Protein AF-A0A1Y1L2H7-F1 (afdb_monomer_lite)

Sequence (114 aa):
RKARRDLREGLISVVTSLERGVGPYYSTALYLPEKDSYVPPSQRTEDGQAEYGYRCRLRLGNHSTRIDTWSLLSRVNMMKILFRGGLQHHVFANPVVMECLEDAHWGEEQAAAA

Organism: Photinus pyralis (NCBI:txid7054)

Foldseek 3Di:
DVVVVVVVQQVVQVVCCVVPVWAGPFFQDFDDDDVPDDDDPVQADPVRTGTPTFDDWDDQPQWIFTDTHPQLVVLVVVLCVVQPNNLSVCCVPPVVNVVSNVVTDTDRPPPPDD

Secondary structure (DSSP, 8-state):
-HHHHHHHHHHHHHHHHHHHS--TTEEEEEP-PPTTPPPPGGGB-TTS-BEEEE--EEEETTEEEE--SHHHHHHHHHHHHHHGGGHHHHTTT-HHHHHTTTT---B-------

Structure (mmCIF, N/CA/C/O backbone):
data_AF-A0A1Y1L2H7-F1
#
_entry.id   AF-A0A1Y1L2H7-F1
#
loop_
_atom_site.group_PDB
_atom_site.id
_atom_site.type_symbol
_atom_site.label_atom_id
_atom_site.label_alt_id
_atom_site.label_comp_id
_atom_site.label_asym_id
_atom_site.label_entity_id
_atom_site.label_seq_id
_atom_site.pdbx_PDB_ins_code
_atom_site.Cartn_x
_atom_site.Cartn_y
_atom_site.Cartn_z
_atom_site.occupancy
_atom_site.B_iso_or_equiv
_atom_site.auth_seq_id
_atom_site.auth_comp_id
_atom_site.auth_asym_id
_atom_site.auth_atom_id
_atom_site.pdbx_PDB_model_num
ATOM 1 N N . ARG A 1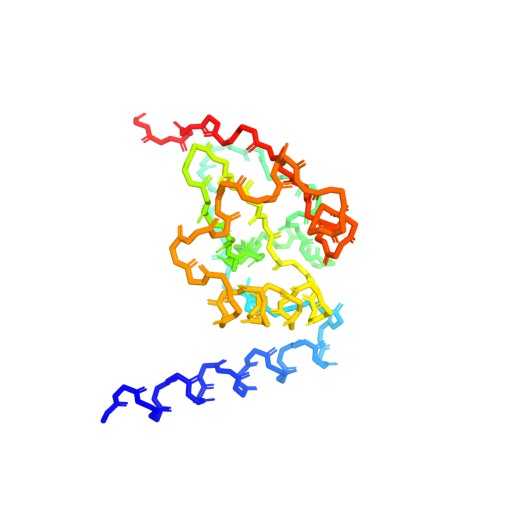 1 ? 15.457 9.560 15.158 1.00 87.12 1 ARG A N 1
ATOM 2 C CA . ARG A 1 1 ? 14.028 9.896 15.415 1.00 87.12 1 ARG A CA 1
ATOM 3 C C . ARG A 1 1 ? 13.107 9.346 14.322 1.00 87.12 1 ARG A C 1
ATOM 5 O O . ARG A 1 1 ? 12.230 8.573 14.671 1.00 87.12 1 ARG A O 1
ATOM 12 N N . LYS A 1 2 ? 13.347 9.656 13.037 1.00 94.56 2 LYS A N 1
ATOM 13 C CA . LYS A 1 2 ? 12.548 9.173 11.890 1.00 94.56 2 LYS A CA 1
ATOM 14 C C . LYS A 1 2 ? 12.344 7.646 11.859 1.00 94.56 2 LYS A C 1
ATOM 16 O O . LYS A 1 2 ? 11.214 7.209 11.978 1.00 94.56 2 LYS A O 1
ATOM 21 N N . ALA A 1 3 ? 13.420 6.851 11.874 1.00 95.56 3 ALA A N 1
ATOM 22 C CA . ALA A 1 3 ? 13.324 5.383 11.815 1.00 95.56 3 ALA A CA 1
ATOM 23 C C . ALA A 1 3 ? 12.424 4.759 12.903 1.00 95.56 3 ALA A C 1
ATOM 25 O O . ALA A 1 3 ? 11.663 3.841 12.633 1.00 95.56 3 ALA A O 1
ATOM 26 N N . ARG A 1 4 ? 12.465 5.291 14.133 1.00 96.88 4 ARG A N 1
ATOM 27 C CA . ARG A 1 4 ? 11.603 4.823 15.230 1.00 96.88 4 ARG A CA 1
ATOM 28 C C . ARG A 1 4 ? 10.131 5.158 14.986 1.00 96.88 4 ARG A C 1
ATOM 30 O O . ARG A 1 4 ? 9.269 4.358 15.327 1.00 96.88 4 ARG A O 1
ATOM 37 N N . ARG A 1 5 ? 9.849 6.346 14.441 1.00 96.38 5 ARG A N 1
ATOM 38 C CA . ARG A 1 5 ? 8.488 6.764 14.091 1.00 96.38 5 ARG A CA 1
ATOM 39 C C . ARG A 1 5 ? 7.933 5.875 12.984 1.00 96.38 5 ARG A C 1
ATOM 41 O O . ARG A 1 5 ? 6.846 5.348 13.158 1.00 96.38 5 ARG A O 1
ATOM 48 N N . ASP A 1 6 ? 8.709 5.666 11.927 1.00 94.06 6 ASP A N 1
ATOM 49 C CA . ASP A 1 6 ? 8.297 4.868 10.772 1.00 94.06 6 ASP A CA 1
ATOM 50 C C . ASP A 1 6 ? 8.072 3.395 11.182 1.00 94.06 6 ASP A C 1
ATOM 52 O O . ASP A 1 6 ? 7.071 2.792 10.806 1.00 94.06 6 ASP A O 1
ATOM 56 N N . LEU A 1 7 ? 8.934 2.840 12.050 1.00 96.69 7 LEU A N 1
ATOM 57 C CA . LEU A 1 7 ? 8.733 1.510 12.641 1.00 96.69 7 LEU A CA 1
ATOM 58 C C . LEU A 1 7 ? 7.450 1.441 13.477 1.00 96.69 7 LEU A C 1
ATOM 60 O O . LEU A 1 7 ? 6.667 0.509 13.324 1.00 96.69 7 LEU A O 1
ATOM 64 N N . ARG A 1 8 ? 7.225 2.419 14.364 1.00 97.25 8 ARG A N 1
ATOM 65 C CA . ARG A 1 8 ? 6.011 2.475 15.190 1.00 97.25 8 ARG A CA 1
ATOM 66 C C . ARG A 1 8 ? 4.757 2.551 14.320 1.00 97.25 8 ARG A C 1
ATOM 68 O O . ARG A 1 8 ? 3.793 1.855 14.605 1.00 97.25 8 ARG A O 1
ATOM 75 N N . GLU A 1 9 ? 4.770 3.386 13.288 1.00 94.94 9 GLU A N 1
ATOM 76 C CA . GLU A 1 9 ? 3.658 3.537 12.349 1.00 94.94 9 GLU A CA 1
ATOM 77 C C . GLU A 1 9 ? 3.382 2.230 11.593 1.00 94.94 9 GLU A C 1
ATOM 79 O O . GLU A 1 9 ? 2.234 1.801 11.510 1.00 94.94 9 GLU A O 1
ATOM 84 N N . GLY A 1 10 ? 4.435 1.546 11.133 1.00 95.56 10 GLY A N 1
ATOM 85 C CA . GLY A 1 10 ? 4.322 0.227 10.511 1.00 95.56 10 GLY A CA 1
ATOM 86 C C . GLY A 1 10 ? 3.730 -0.824 11.452 1.00 95.56 10 GLY A C 1
ATOM 87 O O . GLY A 1 10 ? 2.807 -1.534 11.067 1.00 95.56 10 GLY A O 1
ATOM 88 N N . LEU A 1 11 ? 4.195 -0.893 12.703 1.00 97.88 11 LEU A N 1
ATOM 89 C CA . LEU A 1 11 ? 3.661 -1.839 13.690 1.00 97.88 11 LEU A CA 1
ATOM 90 C C . LEU A 1 11 ? 2.194 -1.554 14.037 1.00 97.88 11 LEU A C 1
ATOM 92 O O . LEU A 1 11 ? 1.406 -2.491 14.103 1.00 97.88 11 LEU A O 1
ATOM 96 N N . ILE A 1 12 ? 1.809 -0.282 14.197 1.00 97.06 12 ILE A N 1
ATOM 97 C CA . ILE A 1 12 ? 0.401 0.105 14.397 1.00 97.06 12 ILE A CA 1
ATOM 98 C C . ILE A 1 12 ? -0.438 -0.351 13.204 1.00 97.06 12 ILE A C 1
ATOM 100 O O . ILE A 1 12 ? -1.466 -0.988 13.393 1.00 97.06 12 ILE A O 1
ATOM 104 N N . SER A 1 13 ? 0.029 -0.093 11.980 1.00 96.88 13 SER A N 1
ATOM 105 C CA . SER A 1 13 ? -0.659 -0.532 10.767 1.00 96.88 13 SER A CA 1
ATOM 106 C C . SER A 1 13 ? -0.856 -2.050 10.722 1.00 96.88 13 SER A C 1
ATOM 108 O O . SER A 1 13 ? -1.915 -2.507 10.295 1.00 96.88 13 SER A O 1
ATOM 110 N N . VAL A 1 14 ? 0.152 -2.833 11.122 1.00 97.62 14 VAL A N 1
ATOM 111 C CA . VAL A 1 14 ? 0.055 -4.301 11.182 1.00 97.62 14 VAL A CA 1
ATOM 112 C C . VAL A 1 14 ? -0.987 -4.728 12.210 1.00 97.62 14 VAL A C 1
ATOM 114 O O . VAL A 1 14 ? -1.859 -5.522 11.876 1.00 97.62 14 VAL A O 1
ATOM 117 N N . VAL A 1 15 ? -0.946 -4.172 13.424 1.00 98.12 15 VAL A N 1
ATOM 118 C CA . VAL A 1 15 ? -1.927 -4.478 14.478 1.00 98.12 15 VAL A CA 1
ATOM 119 C C . VAL A 1 15 ? -3.345 -4.159 14.006 1.00 98.12 15 VAL A C 1
ATOM 121 O O . VAL A 1 15 ? -4.198 -5.038 14.031 1.00 98.12 15 VAL A O 1
ATOM 124 N N . THR A 1 16 ? -3.580 -2.962 13.459 1.00 96.06 16 THR A N 1
ATOM 125 C CA . THR A 1 16 ? -4.893 -2.576 12.916 1.00 96.06 16 THR A CA 1
ATOM 126 C C . THR A 1 16 ? -5.361 -3.520 11.809 1.00 96.06 16 THR A C 1
ATOM 128 O O . THR A 1 16 ? -6.533 -3.881 11.771 1.00 96.06 16 THR A O 1
ATOM 131 N N . SER A 1 17 ? -4.459 -3.957 10.927 1.00 96.62 17 SER A N 1
ATOM 132 C CA . SER A 1 17 ? -4.797 -4.914 9.864 1.00 96.62 17 SER A CA 1
ATOM 133 C C . SER A 1 17 ? -5.249 -6.260 10.426 1.00 96.62 17 SER A C 1
ATOM 135 O O . SER A 1 17 ? -6.228 -6.826 9.948 1.00 96.62 17 SER A O 1
ATOM 137 N N . LEU A 1 18 ? -4.556 -6.755 11.456 1.00 97.50 18 LEU A N 1
ATOM 138 C CA . LEU A 1 18 ? -4.879 -8.021 12.116 1.00 97.50 18 LEU A CA 1
ATOM 139 C C . LEU A 1 18 ? -6.189 -7.942 12.908 1.00 97.50 18 LEU A C 1
ATOM 141 O O . LEU A 1 18 ? -6.962 -8.892 12.894 1.00 97.50 18 LEU A O 1
ATOM 145 N N . GLU A 1 19 ? -6.4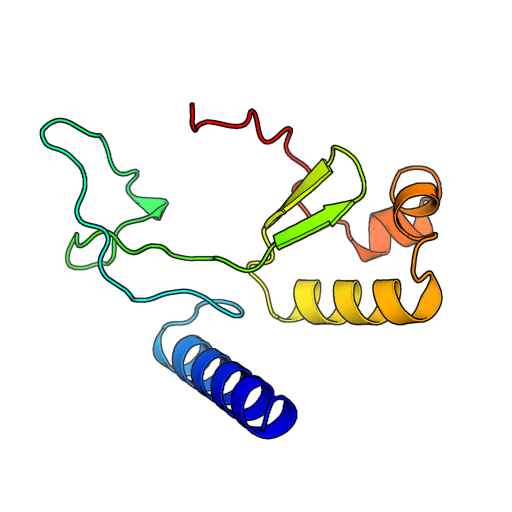52 -6.817 13.571 1.00 95.94 19 GLU A N 1
ATOM 146 C CA . GLU A 1 19 ? -7.662 -6.620 14.378 1.00 95.94 19 GLU A CA 1
ATOM 147 C C . GLU A 1 19 ? -8.914 -6.374 13.528 1.00 95.94 19 GLU A C 1
ATOM 149 O O . GLU A 1 19 ? -10.007 -6.777 13.915 1.00 95.94 19 GLU A O 1
ATOM 154 N N . ARG A 1 20 ? -8.772 -5.687 12.387 1.00 91.94 20 ARG A N 1
ATOM 155 C CA . ARG A 1 20 ? -9.908 -5.173 11.599 1.00 91.94 20 ARG A CA 1
ATOM 156 C C . ARG A 1 20 ? -10.060 -5.820 10.223 1.00 91.94 20 ARG A C 1
ATOM 158 O O . ARG A 1 20 ? -10.996 -5.481 9.510 1.00 91.94 20 ARG A O 1
ATOM 165 N N . GLY A 1 21 ? -9.145 -6.701 9.817 1.00 93.25 21 GLY A N 1
ATOM 166 C CA . GLY A 1 21 ? -9.178 -7.334 8.493 1.00 93.25 21 GLY A CA 1
ATOM 167 C C . GLY A 1 21 ? -8.945 -6.360 7.330 1.00 93.25 21 GLY A C 1
ATOM 168 O O . GLY A 1 21 ? -9.399 -6.603 6.216 1.00 93.25 21 GLY A O 1
ATOM 169 N N . VAL A 1 22 ? -8.256 -5.246 7.584 1.00 94.25 22 VAL A N 1
ATOM 170 C CA . VAL A 1 22 ? -7.950 -4.202 6.591 1.00 94.25 22 VAL A CA 1
ATOM 171 C C . VAL A 1 22 ? -6.501 -4.296 6.115 1.00 94.25 22 VAL A C 1
ATOM 173 O O . VAL A 1 22 ? -5.661 -4.940 6.738 1.00 94.25 22 VAL A O 1
ATOM 176 N N . GLY A 1 23 ? -6.186 -3.654 4.994 1.00 94.75 23 GLY A N 1
ATOM 177 C CA . GLY A 1 23 ? -4.815 -3.549 4.500 1.00 94.75 23 GLY A CA 1
ATOM 178 C C . GLY A 1 23 ? -3.962 -2.455 5.163 1.00 94.75 23 GLY A C 1
ATOM 179 O O . GLY A 1 23 ? -4.346 -1.843 6.163 1.00 94.75 23 GLY A O 1
ATOM 180 N N . PRO A 1 24 ? -2.779 -2.178 4.591 1.00 96.38 24 PRO A N 1
ATOM 181 C CA . PRO A 1 24 ? -1.778 -1.328 5.211 1.00 96.38 24 PRO A CA 1
ATOM 182 C C . PRO A 1 24 ? -2.213 0.139 5.297 1.00 96.38 24 PRO A C 1
ATOM 184 O O . PRO A 1 24 ? -2.803 0.706 4.378 1.00 96.38 24 PRO A O 1
ATOM 187 N N . TYR A 1 25 ? -1.841 0.777 6.405 1.00 95.56 25 TYR A N 1
ATOM 188 C CA . TYR A 1 25 ? -2.091 2.175 6.748 1.00 95.56 25 TYR A CA 1
ATOM 189 C C . TYR A 1 25 ? -3.562 2.593 6.611 1.00 95.56 25 TYR A C 1
ATOM 191 O O . TYR A 1 25 ? -3.865 3.745 6.281 1.00 95.56 25 TYR A O 1
ATOM 199 N N . TYR A 1 26 ? -4.480 1.660 6.864 1.00 94.50 26 TYR A N 1
ATOM 200 C CA . TYR A 1 26 ? -5.886 1.979 7.036 1.00 94.50 26 TYR A CA 1
ATOM 201 C C . TYR A 1 26 ? -6.067 2.841 8.293 1.00 94.50 26 TYR A C 1
ATOM 203 O O . TYR A 1 26 ? -5.560 2.526 9.370 1.00 94.50 26 TYR A O 1
ATOM 211 N N . SER A 1 27 ? -6.764 3.962 8.151 1.00 92.38 27 SER A N 1
ATOM 212 C CA . SER A 1 27 ? -6.997 4.922 9.218 1.00 92.38 27 SER A CA 1
ATOM 213 C C . SER A 1 27 ? -8.378 4.719 9.822 1.00 92.38 27 SER A C 1
ATOM 215 O O . SER A 1 27 ? -9.384 5.006 9.184 1.00 92.38 27 SER A O 1
ATOM 217 N N . THR A 1 28 ? -8.398 4.308 11.087 1.00 91.62 28 THR A N 1
ATOM 218 C CA . THR A 1 28 ? -9.603 4.186 11.927 1.00 91.62 28 THR A CA 1
ATOM 219 C C . THR A 1 28 ? -10.030 5.514 12.559 1.00 91.62 28 THR A C 1
ATOM 221 O O . THR A 1 28 ? -10.903 5.558 13.421 1.00 91.62 28 THR A O 1
ATOM 224 N N . ALA A 1 29 ? -9.381 6.622 12.186 1.00 90.94 29 ALA A N 1
ATOM 225 C CA . ALA A 1 29 ? -9.777 7.933 12.671 1.00 90.94 29 ALA A CA 1
ATOM 226 C C . ALA A 1 29 ? -11.155 8.277 12.099 1.00 90.94 29 ALA A C 1
ATOM 228 O O . ALA A 1 29 ? -11.371 8.164 10.889 1.00 90.94 29 ALA A O 1
ATOM 229 N N . LEU A 1 30 ? -12.055 8.715 12.978 1.00 89.44 30 LEU A N 1
ATOM 230 C CA . LEU A 1 30 ? -13.398 9.104 12.583 1.00 89.44 30 LEU A CA 1
ATOM 231 C C . LEU A 1 30 ? -13.345 10.324 11.666 1.00 89.44 30 LEU A C 1
ATOM 233 O O . LEU A 1 30 ? -12.690 11.329 11.958 1.00 89.44 30 LEU A O 1
ATOM 237 N N . TYR A 1 31 ? -14.047 10.210 10.550 1.00 83.94 31 TYR A N 1
ATOM 238 C CA . TYR A 1 31 ? -14.321 11.299 9.638 1.00 83.94 31 TYR A CA 1
ATOM 239 C C . TYR A 1 31 ? -15.653 11.929 10.047 1.00 83.94 31 TYR A C 1
ATOM 241 O O . TYR A 1 31 ? -16.672 11.243 10.115 1.00 83.94 31 TYR A O 1
ATOM 249 N N . LEU A 1 32 ? -15.646 13.228 10.351 1.00 85.06 32 LEU A N 1
ATOM 250 C CA . LEU A 1 32 ? -16.877 13.988 10.551 1.00 85.06 32 LEU A CA 1
ATOM 251 C C . LEU A 1 32 ? -17.280 14.602 9.206 1.00 85.06 32 LEU A C 1
ATOM 253 O O . LEU A 1 32 ? -16.651 15.582 8.801 1.00 85.06 32 LEU A O 1
ATOM 257 N N . PRO A 1 33 ? -18.276 14.033 8.500 1.00 80.75 33 PRO A N 1
ATOM 258 C CA . PRO A 1 33 ? -18.783 14.634 7.277 1.00 80.75 33 PRO A CA 1
ATOM 259 C C . PRO A 1 33 ? -19.327 16.036 7.548 1.00 80.75 33 PRO A C 1
ATOM 261 O O . PRO A 1 33 ? -19.938 16.291 8.590 1.00 80.75 33 PRO A O 1
ATOM 264 N N . GLU A 1 34 ? -19.141 16.941 6.588 1.00 84.50 34 GLU A N 1
ATOM 265 C CA . GLU A 1 34 ? -19.842 18.222 6.598 1.00 84.50 34 GLU A CA 1
ATOM 266 C C . GLU A 1 34 ? -21.355 17.992 6.567 1.00 84.50 34 GLU A C 1
ATOM 268 O O . GLU A 1 34 ? -21.840 16.966 6.069 1.00 84.50 34 GLU A O 1
ATOM 273 N N . LYS A 1 35 ? -22.108 18.955 7.109 1.00 77.94 35 LYS A N 1
ATOM 274 C CA . LYS A 1 35 ? -23.570 18.908 7.104 1.00 77.94 35 LYS A CA 1
ATOM 275 C C . LYS A 1 35 ? -24.053 18.715 5.658 1.00 77.94 35 LYS A C 1
ATOM 277 O O . LYS A 1 35 ? -23.625 19.443 4.772 1.00 77.94 35 LYS A O 1
ATOM 282 N N . ASP A 1 36 ? -24.907 17.714 5.447 1.00 79.50 36 ASP A N 1
ATOM 283 C CA . ASP A 1 36 ? -25.477 17.317 4.148 1.00 79.50 36 ASP A CA 1
ATOM 284 C C . ASP A 1 36 ? -24.511 16.634 3.150 1.00 79.50 36 ASP A C 1
ATOM 286 O O . ASP A 1 36 ? -24.895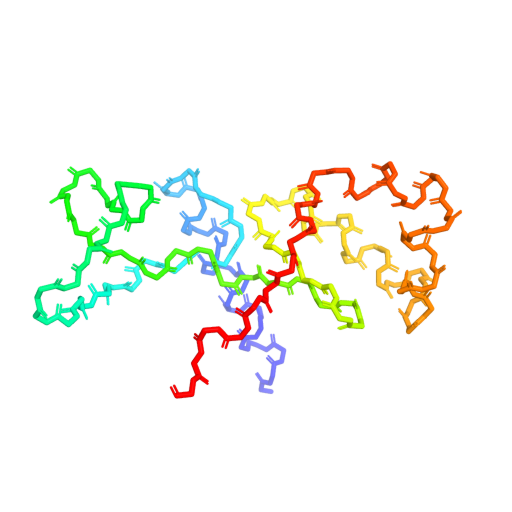 16.351 2.014 1.00 79.50 36 ASP A O 1
ATOM 290 N N . SER A 1 37 ? -23.287 16.275 3.562 1.00 82.69 37 SER A N 1
ATOM 291 C CA . SER A 1 37 ? -22.373 15.488 2.719 1.00 82.69 37 SER A CA 1
ATOM 292 C C . SER A 1 37 ? -22.660 13.978 2.779 1.00 82.69 37 SER A C 1
ATOM 294 O O . SER A 1 37 ? -22.887 13.387 3.839 1.00 82.69 37 SER A O 1
ATOM 296 N N . TYR A 1 38 ? -22.659 13.326 1.612 1.00 82.50 38 TYR A N 1
ATOM 297 C CA . TYR A 1 38 ? -22.872 11.883 1.501 1.00 82.50 38 TYR A CA 1
ATOM 298 C C . TYR A 1 38 ? -21.564 11.118 1.723 1.00 82.50 38 TYR A C 1
ATOM 300 O O . TYR A 1 38 ? -20.629 11.229 0.933 1.00 82.50 38 TYR A O 1
ATOM 308 N N . VAL A 1 39 ? -21.527 10.275 2.758 1.00 80.69 39 VAL A N 1
ATOM 309 C CA . VAL A 1 39 ? -20.455 9.285 2.942 1.00 80.69 39 VAL A CA 1
ATOM 310 C C . VAL A 1 39 ? -20.885 7.949 2.329 1.00 80.69 39 VAL A C 1
ATOM 312 O O . VAL A 1 39 ? -21.891 7.396 2.789 1.00 80.69 39 VAL A O 1
ATOM 315 N N . PRO A 1 40 ? -20.151 7.385 1.355 1.00 81.81 40 PRO A N 1
ATOM 316 C CA . PRO A 1 40 ? -20.447 6.069 0.794 1.00 81.81 40 PRO A CA 1
ATOM 317 C C . PRO A 1 40 ? -20.446 4.961 1.862 1.00 81.81 40 PRO A C 1
ATOM 319 O O . PRO A 1 40 ? -19.616 5.008 2.770 1.00 81.81 40 PRO A O 1
ATOM 322 N N . PRO A 1 41 ? -21.288 3.915 1.745 1.00 79.62 41 PRO A N 1
ATOM 323 C CA . PRO A 1 41 ? -21.273 2.769 2.658 1.00 79.62 41 PRO A CA 1
ATOM 324 C C . PRO A 1 41 ? -19.900 2.101 2.774 1.00 79.62 41 PRO A C 1
ATOM 326 O O . PRO A 1 41 ? -19.524 1.655 3.848 1.00 79.62 41 PRO A O 1
ATOM 329 N N . SER A 1 42 ? -19.111 2.108 1.697 1.00 73.75 42 SER A N 1
ATOM 330 C CA . SER A 1 42 ? -17.745 1.569 1.674 1.00 73.75 42 SER A CA 1
ATOM 331 C C . SER A 1 42 ? -16.744 2.332 2.554 1.00 73.75 42 SER A C 1
ATOM 333 O O . SER A 1 42 ? -15.611 1.885 2.702 1.00 73.75 42 SER A O 1
ATOM 335 N N . GLN A 1 43 ? -17.114 3.510 3.063 1.00 75.00 43 GLN A N 1
ATOM 336 C CA . GLN A 1 43 ? -16.313 4.325 3.986 1.00 75.00 43 GLN A CA 1
ATOM 337 C C . GLN A 1 43 ? -16.896 4.334 5.406 1.00 75.00 43 GLN A C 1
ATOM 339 O O . GLN A 1 43 ? -16.426 5.090 6.257 1.00 75.00 43 GLN A O 1
ATOM 344 N N . ARG A 1 44 ? -17.936 3.530 5.659 1.00 83.12 44 ARG A N 1
ATOM 345 C CA . ARG A 1 44 ? -18.581 3.412 6.965 1.00 83.12 44 ARG A CA 1
ATOM 346 C C . ARG A 1 44 ? -18.211 2.085 7.620 1.00 83.12 44 ARG A C 1
ATOM 348 O O . ARG A 1 44 ? -18.074 1.070 6.943 1.00 83.12 44 ARG A O 1
ATOM 355 N N . THR A 1 45 ? -18.068 2.105 8.936 1.00 83.38 45 THR A N 1
ATOM 356 C CA . THR A 1 45 ? -17.944 0.907 9.767 1.00 83.38 45 THR A CA 1
ATOM 357 C C . THR A 1 45 ? -19.287 0.189 9.894 1.00 83.38 45 THR A C 1
ATOM 359 O O . THR A 1 45 ? -20.328 0.720 9.500 1.00 83.38 45 THR A O 1
ATOM 362 N N . GLU A 1 46 ? -19.278 -1.008 10.486 1.00 81.19 46 GLU A N 1
ATOM 363 C CA . GLU A 1 46 ? -20.500 -1.754 10.826 1.00 81.19 46 GLU A CA 1
ATOM 364 C C . GLU A 1 46 ? -21.435 -0.946 11.742 1.00 81.19 46 GLU A C 1
ATOM 366 O O . GLU A 1 46 ? -22.652 -0.982 11.576 1.00 81.19 46 GLU A O 1
ATOM 371 N N . ASP A 1 47 ? -20.863 -0.118 12.622 1.00 83.75 47 ASP A N 1
ATOM 372 C CA . ASP A 1 47 ? -21.592 0.811 13.495 1.00 83.75 47 ASP A CA 1
ATOM 373 C C . ASP A 1 47 ? -22.103 2.070 12.761 1.00 83.75 47 ASP A C 1
ATOM 375 O O . ASP A 1 47 ? -22.673 2.977 13.369 1.00 83.75 47 ASP A O 1
ATOM 379 N N . GLY A 1 48 ? -21.868 2.173 11.450 1.00 82.56 48 GLY A N 1
ATOM 380 C CA . GLY A 1 48 ? -22.286 3.293 10.609 1.00 82.56 48 GLY A CA 1
ATOM 381 C C . GLY A 1 48 ? -21.405 4.542 10.710 1.00 82.56 48 GLY A C 1
ATOM 382 O O . GLY A 1 48 ? -21.728 5.557 10.087 1.00 82.56 48 GLY A O 1
ATOM 383 N N . GLN A 1 49 ? -20.297 4.492 11.454 1.00 85.94 49 GLN A N 1
ATOM 384 C CA . GLN A 1 49 ? -19.373 5.619 11.594 1.00 85.94 49 GLN A CA 1
ATOM 385 C C . GLN A 1 49 ? -18.468 5.739 10.369 1.00 85.94 49 GLN A C 1
ATOM 387 O O . GLN A 1 49 ? -17.967 4.741 9.862 1.00 85.94 49 GLN A O 1
ATOM 392 N N . ALA A 1 50 ? -18.235 6.959 9.892 1.00 88.38 50 ALA A N 1
ATOM 393 C CA . ALA A 1 50 ? -17.320 7.194 8.783 1.00 88.38 50 ALA A CA 1
ATOM 394 C C . ALA A 1 50 ? -15.864 7.209 9.268 1.00 88.38 50 ALA A C 1
ATOM 396 O O . ALA A 1 50 ? -15.552 7.841 10.277 1.00 88.38 50 ALA A O 1
ATOM 397 N N . GLU A 1 51 ? -14.965 6.570 8.527 1.00 91.00 51 GLU A N 1
ATOM 398 C CA . GLU A 1 51 ? -13.524 6.566 8.795 1.00 91.00 51 GLU A CA 1
ATOM 399 C C . GLU A 1 51 ? -12.752 7.116 7.590 1.00 91.00 51 GLU A C 1
ATOM 401 O O . GLU A 1 51 ? -13.189 7.004 6.445 1.00 91.00 51 GLU A O 1
ATOM 406 N N . TYR A 1 52 ? -11.562 7.678 7.827 1.00 88.81 52 TYR A N 1
ATOM 407 C CA . TYR A 1 52 ? -10.683 8.115 6.730 1.00 88.81 52 TYR A CA 1
ATOM 408 C C . TYR A 1 52 ? -10.244 6.960 5.813 1.00 88.81 52 TYR A C 1
ATOM 410 O O . TYR A 1 52 ? -9.916 7.187 4.647 1.00 88.81 52 TYR A O 1
ATOM 418 N N . GLY A 1 53 ? -10.196 5.732 6.334 1.00 91.38 53 GLY A N 1
ATOM 419 C CA . GLY A 1 53 ? -9.890 4.533 5.564 1.00 91.38 53 GLY A CA 1
ATOM 420 C C . GLY A 1 53 ? -8.463 4.497 5.012 1.00 91.38 53 GLY A C 1
ATOM 421 O O . GLY A 1 53 ? -7.513 4.951 5.651 1.00 91.38 53 GLY A O 1
ATOM 422 N N . TYR A 1 54 ? -8.277 3.911 3.830 1.00 91.31 54 TYR A N 1
ATOM 423 C CA . TYR A 1 54 ? -6.958 3.707 3.219 1.00 91.31 54 TYR A CA 1
ATOM 424 C C . TYR A 1 54 ? -6.276 5.017 2.801 1.00 91.31 54 TYR A C 1
ATOM 426 O O . TYR A 1 54 ? -6.713 5.698 1.870 1.00 91.31 54 TYR A O 1
ATOM 434 N N . ARG A 1 55 ? -5.139 5.326 3.439 1.00 87.44 55 ARG A N 1
ATOM 435 C CA . ARG A 1 55 ? -4.353 6.547 3.170 1.00 87.44 55 ARG A CA 1
ATOM 436 C C . ARG A 1 55 ? -3.089 6.306 2.350 1.00 87.44 55 ARG A C 1
ATOM 438 O O . ARG A 1 55 ? -2.510 7.258 1.827 1.00 87.44 55 ARG A O 1
ATOM 445 N N . CYS A 1 56 ? -2.645 5.056 2.238 1.00 92.38 56 CYS A N 1
ATOM 446 C CA . CYS A 1 56 ? -1.460 4.719 1.463 1.00 92.38 56 CYS A CA 1
ATOM 447 C C . CYS A 1 56 ? -1.754 4.871 -0.036 1.00 92.38 56 CYS A C 1
ATOM 449 O O . CYS A 1 56 ? -2.691 4.263 -0.556 1.00 92.38 56 CYS A O 1
ATOM 451 N N . ARG A 1 57 ? -0.959 5.687 -0.737 1.00 93.19 57 ARG A N 1
ATOM 452 C CA . ARG A 1 57 ? -1.073 5.890 -2.187 1.00 93.19 57 ARG A CA 1
ATOM 453 C C . ARG A 1 57 ? 0.286 5.778 -2.861 1.00 93.19 57 ARG A C 1
ATOM 455 O O . ARG A 1 57 ? 1.299 6.254 -2.344 1.00 93.19 57 ARG A O 1
ATOM 462 N N . LEU A 1 58 ? 0.295 5.188 -4.049 1.00 93.06 58 LEU A N 1
ATOM 463 C CA . LEU A 1 58 ? 1.401 5.282 -4.991 1.00 93.06 58 LEU A CA 1
ATOM 464 C C . LEU A 1 58 ? 1.064 6.370 -6.008 1.00 93.06 58 LEU A C 1
ATOM 466 O O . LEU A 1 58 ? 0.019 6.309 -6.645 1.00 93.06 58 LEU A O 1
ATOM 470 N N . ARG A 1 59 ? 1.955 7.353 -6.152 1.00 92.50 59 ARG A N 1
ATOM 471 C CA . ARG A 1 59 ? 1.870 8.397 -7.178 1.00 92.50 59 ARG A CA 1
ATOM 472 C C . ARG A 1 59 ? 3.015 8.224 -8.166 1.00 92.50 59 ARG A C 1
ATOM 474 O O . ARG A 1 59 ? 4.167 8.163 -7.736 1.00 92.50 59 ARG A O 1
ATOM 481 N N . LEU A 1 60 ? 2.688 8.133 -9.451 1.00 91.25 60 LEU A N 1
ATOM 482 C CA . LEU A 1 60 ? 3.622 8.025 -10.571 1.00 91.25 60 LEU A CA 1
ATOM 483 C C . LEU A 1 60 ? 3.171 9.002 -11.662 1.00 91.25 60 LEU A C 1
ATOM 485 O O . LEU A 1 60 ? 2.185 8.756 -12.354 1.00 91.25 60 LEU A O 1
ATOM 489 N N . GLY A 1 61 ? 3.869 10.133 -11.794 1.00 86.44 61 GLY A N 1
ATOM 490 C CA . GLY A 1 61 ? 3.432 11.225 -12.666 1.00 86.44 61 GLY A CA 1
ATOM 491 C C . GLY A 1 61 ? 2.019 11.708 -12.316 1.00 86.44 61 GLY A C 1
ATOM 492 O O . GLY A 1 61 ? 1.735 12.009 -11.157 1.00 86.44 61 GLY A O 1
ATOM 493 N N . ASN A 1 62 ? 1.141 11.736 -13.321 1.00 88.69 62 ASN A N 1
ATOM 494 C CA . ASN A 1 62 ? -0.263 12.142 -13.189 1.00 88.69 62 ASN A CA 1
ATOM 495 C C . ASN A 1 62 ? -1.187 11.008 -12.717 1.00 88.69 62 ASN A C 1
ATOM 497 O O . ASN A 1 62 ? -2.387 11.217 -12.574 1.00 88.69 62 ASN A O 1
ATOM 501 N N . HIS A 1 63 ? -0.645 9.813 -12.480 1.00 89.94 63 HIS A N 1
ATOM 502 C CA . HIS A 1 63 ? -1.421 8.658 -12.054 1.00 89.94 63 HIS A CA 1
ATOM 503 C C . HIS A 1 63 ? -1.243 8.408 -10.563 1.00 89.94 63 HIS A C 1
ATOM 505 O O . HIS A 1 63 ? -0.136 8.469 -10.011 1.00 89.94 63 HIS A O 1
ATOM 511 N N . SER A 1 64 ? -2.344 8.058 -9.911 1.00 92.19 64 SER A N 1
ATOM 512 C CA . SER A 1 64 ? -2.342 7.624 -8.525 1.00 92.19 64 SER A CA 1
ATOM 513 C C . SER A 1 64 ? -3.179 6.375 -8.358 1.00 92.19 64 SER A C 1
ATOM 515 O O . SER A 1 64 ? -4.254 6.250 -8.935 1.00 92.19 64 SER A O 1
ATOM 517 N N . THR A 1 6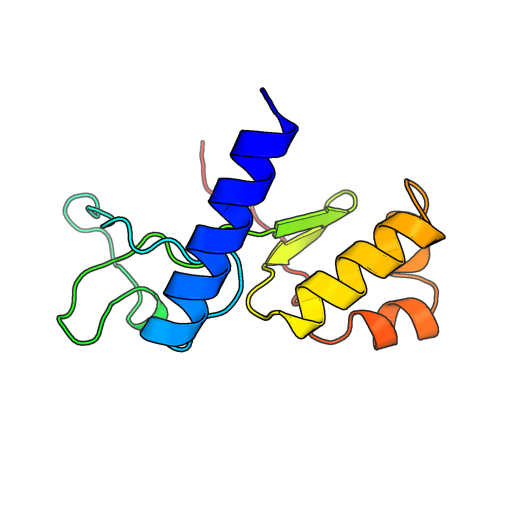5 ? -2.696 5.479 -7.512 1.00 93.50 65 THR A N 1
ATOM 518 C CA . THR A 1 65 ? -3.464 4.330 -7.046 1.00 93.50 65 THR A CA 1
ATOM 519 C C . THR A 1 65 ? -3.439 4.299 -5.529 1.00 93.50 65 THR A C 1
ATOM 521 O O . THR A 1 65 ? -2.438 4.640 -4.883 1.00 93.50 65 THR A O 1
ATOM 524 N N . ARG A 1 66 ? -4.547 3.852 -4.952 1.00 94.56 66 ARG A N 1
ATOM 525 C CA . ARG A 1 66 ? -4.620 3.463 -3.547 1.00 94.56 66 ARG A CA 1
ATOM 526 C C . ARG A 1 66 ? -3.873 2.146 -3.350 1.00 94.56 66 ARG A C 1
ATOM 528 O O . ARG A 1 66 ? -3.846 1.315 -4.251 1.00 94.56 66 ARG A O 1
ATOM 535 N N . ILE A 1 67 ? -3.257 1.977 -2.186 1.00 95.75 67 ILE A N 1
ATOM 536 C CA . ILE A 1 67 ? -2.681 0.704 -1.754 1.00 95.75 67 ILE A CA 1
ATOM 537 C C . ILE A 1 67 ? -3.513 0.215 -0.576 1.00 95.75 67 ILE A C 1
ATOM 539 O O . ILE A 1 67 ? -3.392 0.740 0.529 1.00 95.75 67 ILE A O 1
ATOM 543 N N . ASP A 1 68 ? -4.370 -0.765 -0.828 1.00 94.56 68 ASP A N 1
ATOM 544 C CA . ASP A 1 68 ? -5.304 -1.329 0.147 1.00 94.56 68 ASP A CA 1
ATOM 545 C C . ASP A 1 68 ? -5.011 -2.791 0.503 1.00 94.56 68 ASP A C 1
ATOM 547 O O . ASP A 1 68 ? -5.708 -3.367 1.331 1.00 94.56 68 ASP A O 1
ATOM 551 N N . THR A 1 69 ? -3.932 -3.376 -0.027 1.00 96.19 69 THR A N 1
ATOM 552 C CA . THR A 1 69 ? -3.456 -4.709 0.370 1.00 96.19 69 THR A CA 1
ATOM 553 C C . THR A 1 69 ? -1.964 -4.718 0.706 1.00 96.19 69 THR A C 1
ATOM 555 O O . THR A 1 69 ? -1.157 -3.961 0.156 1.00 96.19 69 THR A O 1
ATOM 558 N N . TRP A 1 70 ? -1.570 -5.614 1.618 1.00 96.69 70 TRP A N 1
ATOM 559 C CA . TRP A 1 70 ? -0.163 -5.823 1.992 1.00 96.69 70 TRP A CA 1
ATOM 560 C C . TRP A 1 70 ? 0.669 -6.415 0.848 1.00 96.69 70 TRP A C 1
ATOM 562 O O . TRP A 1 70 ? 1.859 -6.105 0.719 1.00 96.69 70 TRP A O 1
ATOM 572 N N . SER A 1 71 ? 0.035 -7.226 -0.005 1.00 97.06 71 SER A N 1
ATOM 573 C CA . SER A 1 71 ? 0.650 -7.776 -1.217 1.00 97.06 71 SER A CA 1
ATOM 574 C C . SER A 1 71 ? 1.017 -6.660 -2.198 1.00 97.06 71 SER A C 1
ATOM 576 O O . SER A 1 71 ? 2.178 -6.547 -2.601 1.00 97.06 71 SER A O 1
ATOM 578 N N . LEU A 1 72 ? 0.071 -5.761 -2.505 1.00 96.56 72 LEU A N 1
ATOM 579 C CA . LEU A 1 72 ? 0.327 -4.618 -3.380 1.00 96.56 72 LEU A CA 1
ATOM 580 C C . LEU A 1 72 ? 1.406 -3.700 -2.793 1.00 96.56 72 LEU A C 1
ATOM 582 O O . LEU A 1 72 ? 2.328 -3.321 -3.511 1.00 96.56 72 LEU A O 1
ATOM 586 N N . LEU A 1 73 ? 1.372 -3.405 -1.487 1.00 96.69 73 LEU A N 1
ATOM 587 C CA . LEU A 1 73 ? 2.420 -2.606 -0.839 1.00 96.69 73 LEU A CA 1
ATOM 588 C C . LEU A 1 73 ? 3.815 -3.223 -1.020 1.00 96.69 73 LEU A C 1
ATOM 590 O O . LEU A 1 73 ? 4.771 -2.513 -1.336 1.00 96.69 73 LEU A O 1
ATOM 594 N N . SER A 1 74 ? 3.934 -4.539 -0.839 1.00 96.94 74 SER A N 1
ATOM 595 C CA . SER A 1 74 ? 5.199 -5.264 -0.997 1.00 96.94 74 SER A CA 1
ATOM 596 C C . SER A 1 74 ? 5.722 -5.186 -2.432 1.00 96.94 74 SER A C 1
ATOM 598 O O . SER A 1 74 ? 6.882 -4.818 -2.639 1.00 96.94 74 SER A O 1
ATOM 600 N N . ARG A 1 75 ? 4.861 -5.448 -3.428 1.00 97.06 75 ARG A N 1
ATOM 601 C CA . ARG A 1 75 ? 5.212 -5.340 -4.856 1.00 97.06 75 ARG A CA 1
ATOM 602 C C . ARG A 1 75 ? 5.598 -3.910 -5.229 1.00 97.06 75 ARG A C 1
ATOM 604 O O . ARG A 1 75 ? 6.638 -3.699 -5.844 1.00 97.06 75 ARG A O 1
ATOM 611 N N . VAL A 1 76 ? 4.850 -2.907 -4.768 1.00 95.81 76 VAL A N 1
ATOM 612 C CA . VAL A 1 76 ? 5.177 -1.486 -4.975 1.00 95.81 76 VAL A CA 1
ATOM 613 C C . VAL A 1 76 ? 6.537 -1.125 -4.379 1.00 95.81 76 VAL A C 1
ATOM 615 O O . VAL A 1 76 ? 7.335 -0.454 -5.035 1.00 95.81 76 VAL A O 1
ATOM 618 N N . ASN A 1 77 ? 6.829 -1.557 -3.151 1.00 95.75 77 ASN A N 1
ATOM 619 C CA . ASN A 1 77 ? 8.116 -1.287 -2.511 1.00 95.75 77 ASN A CA 1
ATOM 620 C C . ASN A 1 77 ? 9.272 -1.947 -3.271 1.00 95.75 77 ASN A C 1
ATOM 622 O O . ASN A 1 77 ? 10.293 -1.299 -3.502 1.00 95.75 77 ASN A O 1
ATOM 626 N N . MET A 1 78 ? 9.093 -3.189 -3.725 1.00 96.62 78 MET A N 1
ATOM 627 C CA . MET A 1 78 ? 10.060 -3.880 -4.577 1.00 96.62 78 MET A CA 1
ATOM 628 C C . MET A 1 78 ? 10.303 -3.112 -5.884 1.00 96.62 78 MET A C 1
ATOM 630 O O . MET A 1 78 ? 11.447 -2.814 -6.224 1.00 96.62 78 MET A O 1
ATOM 634 N N . MET A 1 79 ? 9.239 -2.701 -6.575 1.00 95.69 79 MET A N 1
ATOM 635 C CA . MET A 1 79 ? 9.331 -1.952 -7.832 1.00 95.69 79 MET A CA 1
ATOM 636 C C . MET A 1 79 ? 10.008 -0.589 -7.653 1.00 95.69 79 MET A C 1
ATOM 638 O O . MET A 1 79 ? 10.824 -0.188 -8.483 1.00 95.69 79 MET A O 1
ATOM 642 N N . LYS A 1 80 ? 9.753 0.108 -6.538 1.00 94.38 80 LYS A N 1
ATOM 643 C CA . LYS A 1 80 ? 10.462 1.349 -6.187 1.00 94.38 80 LYS A CA 1
ATOM 644 C C . LYS A 1 80 ? 11.957 1.128 -5.964 1.00 94.38 80 LYS A C 1
ATOM 646 O O . LYS A 1 80 ? 12.746 2.005 -6.306 1.00 94.38 80 LYS A O 1
ATOM 651 N N . ILE A 1 81 ? 12.361 -0.010 -5.403 1.00 95.94 81 ILE A N 1
ATOM 652 C CA . ILE A 1 81 ? 13.780 -0.343 -5.211 1.00 95.94 81 ILE A CA 1
ATOM 653 C C . I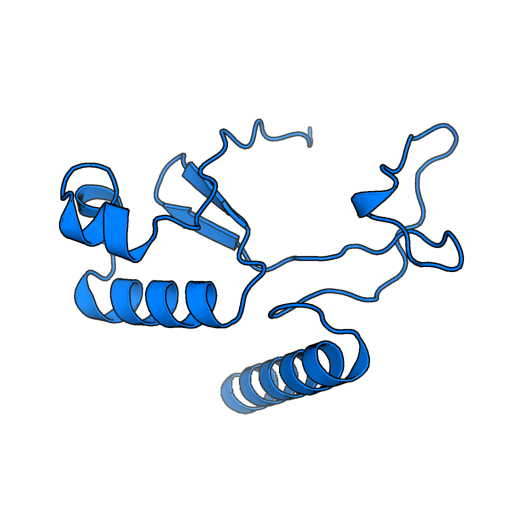LE A 1 81 ? 14.450 -0.625 -6.561 1.00 95.94 81 ILE A C 1
ATOM 655 O O . ILE A 1 81 ? 15.525 -0.082 -6.823 1.00 95.94 81 ILE A O 1
ATOM 659 N N . LEU A 1 82 ? 13.804 -1.428 -7.412 1.00 95.75 82 LEU A N 1
ATOM 660 C CA . LEU A 1 82 ? 14.336 -1.849 -8.712 1.00 95.75 82 LEU A CA 1
ATOM 661 C C . LEU A 1 82 ? 14.433 -0.689 -9.708 1.00 95.75 82 LEU A C 1
ATOM 663 O O . LEU A 1 82 ? 15.486 -0.465 -10.299 1.00 95.75 82 LEU A O 1
ATOM 667 N N . PHE A 1 83 ? 13.349 0.069 -9.874 1.00 94.50 83 PHE A N 1
ATOM 668 C CA . PHE A 1 83 ? 13.240 1.085 -10.923 1.00 94.50 83 PHE A CA 1
ATOM 669 C C . PHE A 1 83 ? 13.483 2.512 -10.425 1.00 94.50 83 PHE A C 1
ATOM 671 O O . PHE A 1 83 ? 13.731 3.408 -11.233 1.00 94.50 83 PHE A O 1
ATOM 678 N N . ARG A 1 84 ? 13.430 2.758 -9.108 1.00 91.25 84 ARG A N 1
ATOM 679 C CA . ARG A 1 84 ? 13.570 4.097 -8.507 1.00 91.25 84 ARG A CA 1
ATOM 680 C C . ARG A 1 84 ? 12.651 5.112 -9.205 1.00 91.25 84 ARG A C 1
ATOM 682 O O . ARG A 1 84 ? 11.457 4.861 -9.348 1.00 91.25 84 ARG A O 1
ATOM 689 N N . GLY A 1 85 ? 13.194 6.246 -9.657 1.00 87.38 85 GLY A N 1
ATOM 690 C CA . GLY A 1 85 ? 12.450 7.264 -10.410 1.00 87.38 85 GLY A CA 1
ATOM 691 C C . GLY A 1 85 ? 12.005 6.820 -11.809 1.00 87.38 85 GLY A C 1
ATOM 692 O O . GLY A 1 85 ? 11.141 7.457 -12.398 1.00 87.38 85 GLY A O 1
ATOM 693 N N . GLY A 1 86 ? 12.545 5.714 -12.330 1.00 92.38 86 GLY A N 1
ATOM 694 C CA . GLY A 1 86 ? 12.182 5.158 -13.632 1.00 92.38 86 GLY A CA 1
ATOM 695 C C . GLY A 1 86 ? 10.854 4.399 -13.645 1.00 92.38 86 GLY A C 1
ATOM 696 O O . GLY A 1 86 ? 10.326 4.142 -14.722 1.00 92.38 86 GLY A O 1
ATOM 697 N N . LEU A 1 87 ? 10.280 4.062 -12.480 1.00 94.00 87 LEU A N 1
ATOM 698 C CA . LEU A 1 87 ? 9.083 3.213 -12.401 1.00 94.00 87 LEU A CA 1
ATOM 699 C C . LEU A 1 87 ? 7.907 3.768 -13.220 1.00 94.00 87 LEU A C 1
ATOM 701 O O . LEU A 1 87 ? 7.222 3.009 -13.899 1.00 94.00 87 LEU A O 1
ATOM 705 N N . GLN A 1 88 ? 7.719 5.090 -13.216 1.00 91.94 88 GLN A N 1
ATOM 706 C CA . GLN A 1 88 ? 6.657 5.758 -13.976 1.00 91.94 88 GLN A CA 1
ATOM 707 C C . GLN A 1 88 ? 6.761 5.541 -15.495 1.00 91.94 88 GLN A C 1
ATOM 709 O O . GLN A 1 88 ? 5.745 5.525 -16.179 1.00 91.94 88 GLN A O 1
ATOM 714 N N . HIS A 1 89 ? 7.974 5.348 -16.024 1.00 92.81 89 HIS A N 1
ATOM 715 C CA . HIS A 1 89 ? 8.200 5.099 -17.449 1.00 92.81 89 HIS A CA 1
ATOM 716 C C . HIS A 1 89 ? 7.982 3.630 -17.821 1.00 92.81 89 HIS A C 1
ATOM 718 O O . HIS A 1 89 ? 7.767 3.321 -18.988 1.00 92.81 89 HIS A O 1
ATOM 724 N N . HIS A 1 90 ? 8.028 2.725 -16.839 1.00 94.38 90 HIS A N 1
ATOM 725 C CA . HIS A 1 90 ? 7.867 1.294 -17.066 1.00 94.38 90 HIS A CA 1
ATOM 726 C C . HIS A 1 90 ? 6.452 0.797 -16.799 1.00 94.38 90 HIS A C 1
ATOM 728 O O . HIS A 1 90 ? 5.977 -0.041 -17.553 1.00 94.38 90 HIS A O 1
ATOM 734 N N . VAL A 1 91 ? 5.765 1.298 -15.772 1.00 91.88 91 VAL A N 1
ATOM 735 C CA . VAL A 1 91 ? 4.466 0.744 -15.350 1.00 91.88 91 VAL A CA 1
ATOM 736 C C . VAL A 1 91 ? 3.392 0.791 -16.445 1.00 91.88 91 VAL A C 1
ATOM 738 O O . VAL A 1 91 ? 2.543 -0.091 -16.498 1.00 91.88 91 VAL A O 1
ATOM 741 N N . PHE A 1 92 ? 3.471 1.764 -17.360 1.00 89.75 92 PHE A N 1
ATOM 742 C CA . PHE A 1 92 ? 2.516 1.936 -18.463 1.00 89.75 92 PHE A CA 1
ATOM 743 C C . PHE A 1 92 ? 3.036 1.453 -19.828 1.00 89.75 92 PHE A C 1
ATOM 745 O O . PHE A 1 92 ? 2.328 1.575 -20.821 1.00 89.75 92 PHE A O 1
ATOM 752 N N . ALA A 1 93 ? 4.261 0.924 -19.898 1.00 91.94 93 ALA A N 1
ATOM 753 C CA . ALA A 1 93 ? 4.897 0.517 -21.158 1.00 91.94 93 ALA A CA 1
ATOM 754 C C . ALA A 1 93 ? 5.445 -0.918 -21.137 1.00 91.94 93 ALA A C 1
ATOM 756 O O . ALA A 1 93 ? 5.542 -1.561 -22.178 1.00 91.94 93 ALA A O 1
ATOM 757 N N . ASN A 1 94 ? 5.828 -1.423 -19.963 1.00 94.62 94 ASN A N 1
ATOM 758 C CA . ASN A 1 94 ? 6.382 -2.756 -19.785 1.00 94.62 94 ASN A CA 1
ATOM 759 C C . ASN A 1 94 ? 5.292 -3.694 -19.232 1.00 94.62 94 ASN A C 1
ATOM 761 O O . ASN A 1 94 ? 4.887 -3.514 -18.080 1.00 94.62 94 ASN A O 1
ATOM 765 N N . PRO A 1 95 ? 4.853 -4.711 -19.998 1.00 94.19 95 PRO A N 1
ATOM 766 C CA . PRO A 1 95 ? 3.770 -5.603 -19.585 1.00 94.19 95 PRO A CA 1
ATOM 767 C C . PRO A 1 95 ? 4.092 -6.369 -18.298 1.00 94.19 95 PRO A C 1
ATOM 769 O O . PRO A 1 95 ? 3.205 -6.557 -17.479 1.00 94.19 95 PRO A O 1
ATOM 772 N N . VAL A 1 96 ? 5.360 -6.718 -18.056 1.00 94.44 96 VAL A N 1
ATOM 773 C CA . VAL A 1 96 ? 5.775 -7.417 -16.827 1.00 94.44 96 VAL A CA 1
ATOM 774 C C . VAL A 1 96 ? 5.611 -6.515 -15.606 1.00 94.44 96 VAL A C 1
ATOM 776 O O . VAL A 1 96 ? 5.188 -6.963 -14.545 1.00 94.44 96 VAL A O 1
ATOM 779 N N . VAL A 1 97 ? 5.932 -5.225 -15.736 1.00 93.94 97 VAL A N 1
ATOM 780 C CA . VAL A 1 97 ? 5.767 -4.266 -14.631 1.00 93.94 97 VAL A CA 1
ATOM 781 C C . VAL A 1 97 ? 4.289 -3.971 -14.388 1.00 93.94 97 VAL A C 1
ATOM 783 O O . VAL A 1 97 ? 3.889 -3.825 -13.234 1.00 93.94 97 VAL A O 1
ATOM 786 N N . MET A 1 98 ? 3.486 -3.917 -15.453 1.00 93.25 98 MET A N 1
ATOM 787 C CA . MET A 1 98 ? 2.036 -3.758 -15.366 1.00 93.25 98 MET A CA 1
ATOM 788 C C . MET A 1 98 ? 1.380 -4.954 -14.665 1.00 93.25 98 MET A C 1
ATOM 790 O O . MET A 1 98 ? 0.642 -4.750 -13.711 1.00 93.25 98 MET A O 1
ATOM 794 N N . GLU A 1 99 ? 1.718 -6.182 -15.063 1.00 94.25 99 GLU A N 1
ATOM 795 C CA . GLU A 1 99 ? 1.272 -7.427 -14.419 1.00 94.25 99 GLU A CA 1
ATOM 796 C C . GLU A 1 99 ? 1.690 -7.463 -12.940 1.00 94.25 99 GLU A C 1
ATOM 798 O O . GLU A 1 99 ? 0.885 -7.698 -12.039 1.00 94.25 99 GLU A O 1
ATOM 803 N N . CYS A 1 100 ? 2.937 -7.086 -12.641 1.00 94.62 100 CYS A N 1
ATOM 804 C CA . CYS A 1 100 ? 3.407 -7.001 -11.261 1.00 94.62 100 CYS A CA 1
ATOM 805 C C . CYS A 1 100 ? 2.654 -5.977 -10.400 1.00 94.62 100 CYS A C 1
ATOM 807 O O . CYS A 1 100 ? 2.798 -6.019 -9.177 1.00 94.62 100 CYS A O 1
ATOM 809 N N . LEU A 1 101 ? 1.902 -5.050 -10.991 1.00 94.75 101 LEU A N 1
ATOM 810 C CA . LEU A 1 101 ? 1.092 -4.050 -10.300 1.00 94.75 101 LEU A CA 1
ATOM 811 C C . LEU A 1 101 ? -0.377 -4.116 -10.743 1.00 94.75 101 LEU A C 1
ATOM 813 O O . LEU A 1 101 ? -1.070 -3.111 -10.660 1.00 94.75 101 LEU A O 1
ATOM 817 N N . GLU A 1 102 ? -0.867 -5.275 -11.185 1.00 91.31 102 GLU A N 1
ATOM 818 C CA . GLU A 1 102 ? -2.212 -5.414 -11.770 1.00 91.31 102 GLU A CA 1
ATOM 819 C C . GLU A 1 102 ? -3.358 -5.014 -10.821 1.00 91.31 102 GLU A C 1
ATOM 821 O O . GLU A 1 102 ? -4.312 -4.369 -11.246 1.00 91.31 102 GLU A O 1
ATOM 826 N N . ASP A 1 103 ? -3.221 -5.293 -9.518 1.00 91.19 103 ASP A N 1
ATOM 827 C CA . ASP A 1 103 ? -4.195 -4.884 -8.487 1.00 91.19 103 ASP A CA 1
ATOM 828 C C . ASP A 1 103 ? -4.211 -3.363 -8.228 1.00 91.19 103 ASP A C 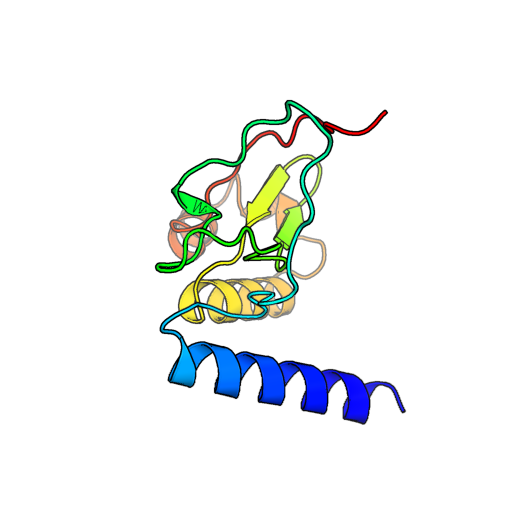1
ATOM 830 O O . ASP A 1 103 ? -4.992 -2.868 -7.415 1.00 91.19 103 ASP A O 1
ATOM 834 N N . ALA A 1 104 ? -3.311 -2.597 -8.853 1.00 92.81 104 ALA A N 1
ATOM 835 C CA . ALA A 1 104 ? -3.335 -1.147 -8.767 1.00 92.81 104 ALA A CA 1
ATOM 836 C C . ALA A 1 104 ? -4.434 -0.579 -9.669 1.00 92.81 104 ALA A C 1
ATOM 838 O O . ALA A 1 104 ? -4.343 -0.586 -10.898 1.00 92.81 104 ALA A O 1
ATOM 839 N N . HIS A 1 105 ? -5.447 0.011 -9.047 1.00 90.12 105 HIS A N 1
ATOM 840 C CA . HIS A 1 105 ? -6.474 0.763 -9.750 1.00 90.12 105 HIS A CA 1
ATOM 841 C C . HIS A 1 105 ? -5.989 2.190 -10.016 1.00 90.12 105 HIS A C 1
ATOM 843 O O . HIS A 1 105 ? -6.169 3.102 -9.205 1.00 90.12 105 HIS A O 1
ATOM 849 N N . TRP A 1 106 ? -5.348 2.368 -11.170 1.00 87.69 106 TRP A N 1
ATOM 850 C CA . TRP A 1 106 ? -4.915 3.669 -11.671 1.00 87.69 106 TRP A CA 1
ATOM 851 C C . TRP A 1 106 ? -6.131 4.500 -12.088 1.00 87.69 106 TRP A C 1
ATOM 853 O O . TRP A 1 106 ? -6.639 4.369 -13.198 1.00 87.69 106 TRP A O 1
ATOM 863 N N . GLY A 1 107 ? -6.614 5.343 -11.181 1.00 72.44 107 GLY A N 1
ATOM 864 C CA . GLY A 1 107 ? -7.621 6.355 -11.485 1.00 72.44 107 GLY A CA 1
ATOM 865 C C . GLY A 1 107 ? -6.972 7.692 -11.833 1.00 72.44 107 GLY A C 1
ATOM 866 O O . GLY A 1 107 ? -5.903 8.032 -11.315 1.00 72.44 107 GLY A O 1
ATOM 867 N N . GLU A 1 108 ? -7.644 8.483 -12.669 1.00 52.62 108 GLU A N 1
ATOM 868 C CA . GLU A 1 108 ? -7.459 9.931 -12.650 1.00 52.62 108 GLU A CA 1
ATOM 869 C C . GLU A 1 108 ? -8.037 10.439 -11.327 1.00 52.62 108 GLU A C 1
ATOM 871 O O . GLU A 1 108 ? -9.250 10.583 -11.170 1.00 52.62 108 GLU A O 1
ATOM 876 N N . GLU A 1 109 ? -7.185 10.696 -10.337 1.00 49.84 109 GLU A N 1
ATOM 877 C CA . GLU A 1 109 ? -7.575 11.608 -9.268 1.00 49.84 109 GLU A CA 1
ATOM 878 C C . GLU A 1 109 ? -7.713 12.995 -9.897 1.00 49.84 109 GLU A C 1
ATOM 880 O O . GLU A 1 109 ? -6.766 13.780 -9.935 1.00 49.84 109 GLU A O 1
ATOM 885 N N . GLN A 1 110 ? -8.920 13.307 -10.382 1.00 41.22 110 GLN A N 1
ATOM 886 C CA . GLN A 1 110 ? -9.394 14.681 -10.348 1.00 41.22 110 GLN A CA 1
ATOM 887 C C . GLN A 1 110 ? -9.152 15.161 -8.923 1.00 41.22 110 GLN A C 1
ATOM 889 O O . GLN A 1 110 ? -9.663 14.587 -7.958 1.00 41.22 110 GLN A O 1
ATOM 894 N N . ALA A 1 111 ? -8.288 16.162 -8.806 1.00 40.19 111 ALA A N 1
ATOM 895 C CA . ALA A 1 111 ? -8.021 16.877 -7.580 1.00 40.19 111 ALA A CA 1
ATOM 896 C C . ALA A 1 111 ? -9.327 17.517 -7.086 1.00 40.19 111 ALA A C 1
ATOM 898 O O . ALA A 1 111 ? -9.594 18.688 -7.327 1.00 40.19 111 ALA A O 1
ATOM 899 N N . ALA A 1 112 ? -10.168 16.741 -6.408 1.00 41.53 112 ALA A N 1
ATOM 900 C CA . ALA A 1 112 ? -11.282 17.253 -5.634 1.00 41.53 112 ALA A CA 1
ATOM 901 C C . ALA A 1 112 ? -10.711 17.834 -4.334 1.00 41.53 112 ALA A C 1
ATOM 903 O O . ALA A 1 112 ? -10.686 17.161 -3.306 1.00 41.53 112 ALA A O 1
ATOM 904 N N . ALA A 1 113 ? -10.151 19.041 -4.440 1.00 34.03 113 ALA A N 1
ATOM 905 C CA . ALA A 1 113 ? -9.970 20.010 -3.360 1.00 34.03 113 ALA A CA 1
ATOM 906 C C . ALA A 1 113 ? -9.367 21.304 -3.939 1.00 34.03 113 ALA A C 1
ATOM 908 O O . ALA A 1 113 ? -8.145 21.472 -3.968 1.00 34.03 113 ALA A O 1
ATOM 909 N N . ALA A 1 114 ? -10.240 22.203 -4.390 1.00 32.72 114 ALA A N 1
ATOM 910 C CA . ALA A 1 114 ? -10.029 23.646 -4.362 1.00 32.72 114 ALA A CA 1
ATOM 911 C C . ALA A 1 114 ? -11.300 24.277 -3.790 1.00 32.72 114 ALA A C 1
ATOM 913 O O . ALA A 1 114 ? -12.391 23.819 -4.203 1.00 32.72 114 ALA A O 1
#

pLDDT: mean 88.27, std 13.26, range [32.72, 98.12]

Radius of gyration: 16.12 Å; chains: 1; bounding box: 40×32×37 Å